Protein AF-A0A228HHS0-F1 (afdb_monomer_lite)

Secondary structure (DSSP, 8-state):
-PPPPP---PPPB-SS-B-TT---HHHHHHHH-EEEEE--EEEEEEEEB-TTSPBPB-SS-TTSBPBPPTT-SSEEEEEEEE--EEEEE-----SSEES-TTS-EE-HHHHHHHHHHHHHHHHHH--

pLDDT: mean 73.02, std 18.64, range [35.5, 94.75]

Radius of gyration: 26.88 Å; chains: 1; bounding box: 33×56×87 Å

Sequence (127 aa):
MAEPLPEAFRPTSGADHALIGVATPYAAIHQCGGTVTHPARSTKVRLRTDAKGSLARQADHKNLAVFARYSHKRVRESWHEVGEYNVKIPARPYLPFSGPPNAPVLQPEAERGIEAIVDKLLRQAFE

Foldseek 3Di:
DDDDDPDDDDFDDDPQDGDPPPPDVVVVCQAAWDKDKDAKDKDKFKFAADPVLHFDADPVGRVDGHGDDPPDDRIDIDIDIDHMDIDTRDHDRSDQWDDDSVDTDGNPVVVVVVVVVVVVVVVVVVD

Structure (mmCIF, N/CA/C/O backbone):
data_AF-A0A228HHS0-F1
#
_entry.id   AF-A0A228HHS0-F1
#
loop_
_atom_site.group_PDB
_atom_site.id
_atom_site.type_symbol
_atom_site.label_atom_id
_atom_site.label_alt_id
_atom_site.label_comp_id
_atom_site.label_asym_id
_atom_site.label_entity_id
_atom_site.label_seq_id
_atom_site.pdbx_PDB_ins_code
_atom_site.Cartn_x
_atom_site.Cartn_y
_atom_site.Cartn_z
_atom_site.occupancy
_atom_site.B_iso_or_equiv
_atom_site.auth_seq_id
_atom_site.auth_comp_id
_atom_site.auth_asym_id
_atom_site.auth_atom_id
_atom_site.pdbx_PDB_model_num
ATOM 1 N N . MET A 1 1 ? -9.538 39.153 -26.275 1.00 35.50 1 MET A N 1
ATOM 2 C CA . MET A 1 1 ? -10.449 38.096 -26.755 1.00 35.50 1 MET A CA 1
ATOM 3 C C . MET A 1 1 ? -9.561 36.942 -27.193 1.00 35.50 1 MET A C 1
ATOM 5 O O . MET A 1 1 ? -8.983 37.033 -28.263 1.00 35.50 1 MET A O 1
ATOM 9 N N . ALA A 1 2 ? -9.303 35.977 -26.307 1.00 38.25 2 ALA A N 1
ATOM 10 C CA . ALA A 1 2 ? -8.465 34.814 -26.607 1.00 38.25 2 ALA A CA 1
ATOM 11 C C . ALA A 1 2 ? -9.373 33.672 -27.082 1.00 38.25 2 ALA A C 1
ATOM 13 O O . ALA A 1 2 ? -10.414 33.443 -26.466 1.00 38.25 2 ALA A O 1
ATOM 14 N N . GLU A 1 3 ? -9.009 33.014 -28.183 1.00 38.03 3 GLU A N 1
ATOM 15 C CA . GLU A 1 3 ? -9.704 31.822 -28.682 1.00 38.03 3 GLU A CA 1
ATOM 16 C C . GLU A 1 3 ? -9.745 30.720 -27.611 1.00 38.03 3 GLU A C 1
ATOM 18 O O . GLU A 1 3 ? -8.755 30.527 -26.895 1.00 38.03 3 GLU A O 1
ATOM 23 N N . PRO A 1 4 ? -10.858 29.976 -27.483 1.00 43.25 4 PRO A N 1
ATOM 24 C CA . PRO A 1 4 ? -10.886 28.808 -26.622 1.00 43.25 4 PRO A CA 1
ATOM 25 C C . PRO A 1 4 ? -10.016 27.707 -27.240 1.00 43.25 4 PRO A C 1
ATOM 27 O O . PRO A 1 4 ? -10.208 27.318 -28.391 1.00 43.25 4 PRO A O 1
ATOM 30 N N . LEU A 1 5 ? -9.053 27.207 -26.462 1.00 45.69 5 LEU A N 1
ATOM 31 C CA . LEU A 1 5 ? -8.273 26.020 -26.811 1.00 45.69 5 LEU A CA 1
ATOM 32 C C . LEU A 1 5 ? -9.223 24.847 -27.127 1.00 45.69 5 LEU A C 1
ATOM 34 O O . LEU A 1 5 ? -10.230 24.694 -26.427 1.00 45.69 5 LEU A O 1
ATOM 38 N N . PRO A 1 6 ? -8.918 24.015 -28.142 1.00 43.88 6 PRO A N 1
ATOM 39 C CA . PRO A 1 6 ? -9.733 22.851 -28.471 1.00 43.88 6 PRO A CA 1
ATOM 40 C C . PRO A 1 6 ? -9.849 21.934 -27.249 1.00 43.88 6 PRO A C 1
ATOM 42 O O . PRO A 1 6 ? -8.869 21.753 -26.524 1.00 43.88 6 PRO A O 1
ATOM 45 N N . GLU A 1 7 ? -11.056 21.400 -27.023 1.00 43.12 7 GLU A N 1
ATOM 46 C CA . GLU A 1 7 ? -11.443 20.534 -25.900 1.00 43.12 7 GLU A CA 1
ATOM 47 C C . GLU A 1 7 ? -10.297 19.577 -25.531 1.00 43.12 7 GLU A C 1
ATOM 49 O O . GLU A 1 7 ? -9.984 18.627 -26.252 1.00 43.12 7 GLU A O 1
ATOM 54 N N . ALA A 1 8 ? -9.610 19.898 -24.434 1.00 39.69 8 ALA A N 1
ATOM 55 C CA . ALA A 1 8 ? -8.369 19.249 -24.059 1.00 39.69 8 ALA A CA 1
ATOM 56 C C . ALA A 1 8 ? -8.591 17.746 -23.860 1.00 39.69 8 ALA A C 1
ATOM 58 O O . ALA A 1 8 ? -9.454 17.326 -23.087 1.00 39.69 8 ALA A O 1
ATOM 59 N N . PHE A 1 9 ? -7.768 16.955 -24.545 1.00 40.69 9 PHE A N 1
ATOM 60 C CA . PHE A 1 9 ? -7.534 1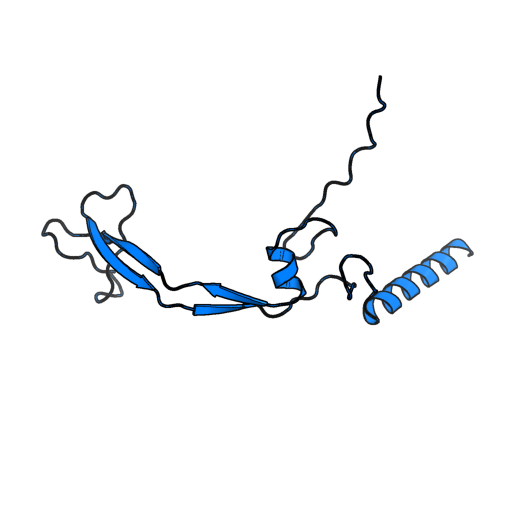5.536 -24.315 1.00 40.69 9 PHE A CA 1
ATOM 61 C C . PHE A 1 9 ? -7.465 15.245 -22.810 1.00 40.69 9 PHE A C 1
ATOM 63 O O . PHE A 1 9 ? -6.470 15.535 -22.142 1.00 40.69 9 PHE A O 1
ATOM 70 N N . ARG A 1 10 ? -8.568 14.741 -22.250 1.00 41.53 10 ARG A N 1
ATOM 71 C CA . ARG A 1 10 ? -8.652 14.426 -20.825 1.00 41.53 10 ARG A CA 1
ATOM 72 C C . ARG A 1 10 ? -7.846 13.154 -20.594 1.00 41.53 10 ARG A C 1
ATOM 74 O O . ARG A 1 10 ? -8.188 12.131 -21.185 1.00 41.53 10 ARG A O 1
ATOM 81 N N . PRO A 1 11 ? -6.803 13.175 -19.755 1.00 43.03 11 PRO A N 1
ATOM 82 C CA . PRO A 1 11 ? -6.079 11.958 -19.457 1.00 43.03 11 PRO A CA 1
ATOM 83 C C . PRO A 1 11 ? -7.006 10.968 -18.739 1.00 43.03 11 PRO A C 1
ATOM 85 O O . PRO A 1 11 ? -7.511 11.253 -17.653 1.00 43.03 11 PRO A O 1
ATOM 88 N N . THR A 1 12 ? -7.245 9.812 -19.354 1.00 43.69 12 THR A N 1
ATOM 89 C CA . THR A 1 12 ? -8.043 8.718 -18.792 1.00 43.69 12 THR A CA 1
ATOM 90 C C . THR A 1 12 ? -7.127 7.622 -18.254 1.00 43.69 12 THR A C 1
ATOM 92 O O . THR A 1 12 ? -6.135 7.258 -18.883 1.00 43.69 12 THR A O 1
ATOM 95 N N . SER A 1 13 ? -7.448 7.064 -17.094 1.00 48.88 13 SER A N 1
ATOM 96 C CA . SER A 1 13 ? -6.794 5.857 -16.587 1.00 48.88 13 SER A CA 1
ATOM 97 C C . SER A 1 13 ? -7.835 4.863 -16.084 1.00 48.88 13 SER A C 1
ATOM 99 O O . SER A 1 13 ? -8.877 5.247 -15.549 1.00 48.88 13 SER A O 1
ATOM 101 N N . GLY A 1 14 ? -7.552 3.580 -16.287 1.00 48.03 14 GLY A N 1
ATOM 102 C CA . GLY A 1 14 ? -8.349 2.445 -15.840 1.00 48.03 14 GLY A CA 1
ATOM 103 C C . GLY A 1 14 ? -7.498 1.431 -15.080 1.00 48.03 14 GLY A C 1
ATOM 104 O O . GLY A 1 14 ? -6.329 1.672 -14.782 1.00 48.03 14 GLY A O 1
ATOM 105 N N . ALA A 1 15 ? -8.088 0.281 -14.750 1.00 46.34 15 ALA A N 1
ATOM 106 C CA . ALA A 1 15 ? -7.396 -0.780 -14.010 1.00 46.34 15 ALA A CA 1
ATOM 107 C C . ALA A 1 15 ? -6.237 -1.421 -14.802 1.00 46.34 15 ALA A C 1
ATOM 109 O O . ALA A 1 15 ? -5.344 -2.024 -14.210 1.00 46.34 15 ALA A O 1
ATOM 110 N N . ASP A 1 16 ? -6.260 -1.287 -16.125 1.00 40.19 16 ASP A N 1
ATOM 111 C CA . ASP A 1 16 ? -5.386 -1.951 -17.091 1.00 40.19 16 ASP A CA 1
ATOM 112 C C . ASP A 1 16 ? -4.719 -0.988 -18.089 1.00 40.19 16 ASP A C 1
ATOM 114 O O . ASP A 1 16 ? -3.919 -1.420 -18.916 1.00 40.19 16 ASP A O 1
ATOM 118 N N . HIS A 1 17 ? -5.004 0.315 -18.010 1.00 44.00 17 HIS A N 1
ATOM 119 C CA . HIS A 1 17 ? -4.421 1.320 -18.895 1.00 44.00 17 HIS A CA 1
ATOM 120 C C . HIS A 1 17 ? -4.186 2.647 -18.170 1.00 44.00 17 HIS A C 1
ATOM 122 O O . HIS A 1 17 ? -4.958 3.059 -17.306 1.00 44.00 17 HIS A O 1
ATOM 128 N N . ALA A 1 18 ? -3.136 3.363 -18.559 1.00 46.34 18 ALA A N 1
ATOM 129 C CA . ALA A 1 18 ? -2.901 4.732 -18.128 1.00 46.34 18 ALA A CA 1
ATOM 130 C C . ALA A 1 18 ? -2.389 5.547 -19.310 1.00 46.34 18 ALA A C 1
ATOM 132 O O . ALA A 1 18 ? -1.515 5.109 -20.059 1.00 46.34 18 ALA A O 1
ATOM 133 N N . LEU A 1 19 ? -2.959 6.733 -19.473 1.00 45.50 19 LEU A N 1
ATOM 134 C CA . LEU A 1 19 ? -2.622 7.628 -20.559 1.00 45.50 19 LEU A CA 1
ATOM 135 C C . LEU A 1 19 ? -1.311 8.376 -20.244 1.00 45.50 19 LEU A C 1
ATOM 137 O O . LEU A 1 19 ? -1.097 8.854 -19.124 1.00 45.50 19 LEU A O 1
ATOM 141 N N . ILE A 1 20 ? -0.407 8.429 -21.228 1.00 43.91 20 ILE A N 1
ATOM 142 C CA . ILE A 1 20 ? 0.955 8.967 -21.092 1.00 43.91 20 ILE A CA 1
ATOM 143 C C . ILE A 1 20 ? 0.882 10.447 -20.682 1.00 43.91 20 ILE A C 1
ATOM 145 O O . ILE A 1 20 ? 0.308 11.262 -21.398 1.00 43.91 20 ILE A O 1
ATOM 149 N N . GLY A 1 21 ? 1.457 10.785 -19.523 1.00 42.53 21 GLY A N 1
ATOM 150 C CA . GLY A 1 21 ? 1.493 12.154 -18.986 1.00 42.53 21 GLY A CA 1
ATOM 151 C C . GLY A 1 21 ? 0.826 12.343 -17.619 1.00 42.53 21 GLY A C 1
ATOM 152 O O . GLY A 1 21 ? 1.035 13.375 -16.985 1.00 42.53 21 GLY A O 1
ATOM 153 N N . VAL A 1 22 ? 0.090 11.352 -17.098 1.00 45.66 22 VAL A N 1
ATOM 154 C CA . VAL A 1 22 ? -0.409 11.396 -15.710 1.00 45.66 22 VAL A CA 1
ATOM 155 C C . VAL A 1 22 ? 0.691 10.927 -14.766 1.00 45.66 22 VAL A C 1
ATOM 157 O O . VAL A 1 22 ? 0.798 9.747 -14.435 1.00 45.66 22 VAL A O 1
ATOM 160 N N . ALA A 1 23 ? 1.544 11.856 -14.342 1.00 45.91 23 ALA A N 1
ATOM 161 C CA . ALA A 1 23 ? 2.597 11.616 -13.363 1.00 45.91 23 ALA A CA 1
ATOM 162 C C . ALA A 1 23 ? 2.001 11.300 -11.980 1.00 45.91 23 ALA A C 1
ATOM 164 O O . ALA A 1 23 ? 1.983 12.135 -11.082 1.00 45.91 23 ALA A O 1
ATOM 165 N N . THR A 1 24 ? 1.509 10.079 -11.787 1.00 56.53 24 THR A N 1
ATOM 166 C CA . THR A 1 24 ? 1.280 9.559 -10.439 1.00 56.53 24 THR A CA 1
ATOM 167 C C . THR A 1 24 ? 2.470 8.662 -10.105 1.00 56.53 24 THR A C 1
ATOM 169 O O . THR A 1 24 ? 2.705 7.707 -10.847 1.00 56.53 24 THR A O 1
ATOM 172 N N . PRO A 1 25 ? 3.221 8.900 -9.012 1.00 58.47 25 PRO A N 1
ATOM 173 C CA . PRO A 1 25 ? 4.305 8.016 -8.554 1.00 58.47 25 PRO A CA 1
ATOM 174 C C . PRO A 1 25 ? 3.920 6.525 -8.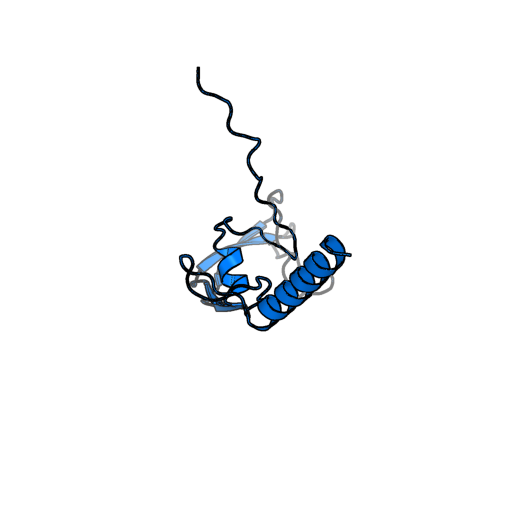517 1.00 58.47 25 PRO A C 1
ATOM 176 O O . PRO A 1 25 ? 4.751 5.645 -8.727 1.00 58.47 25 PRO A O 1
ATOM 179 N N . TYR A 1 26 ? 2.627 6.254 -8.329 1.00 60.28 26 TYR A N 1
ATOM 180 C CA . TYR A 1 26 ? 2.009 4.936 -8.418 1.00 60.28 26 TYR A CA 1
ATOM 181 C C . TYR A 1 26 ? 2.206 4.249 -9.785 1.00 60.28 26 TYR A C 1
ATOM 183 O O . TYR A 1 26 ? 2.610 3.090 -9.835 1.00 60.28 26 TYR A O 1
ATOM 191 N N . ALA A 1 27 ? 1.994 4.959 -10.898 1.00 59.00 27 ALA A N 1
ATOM 192 C CA . ALA A 1 27 ? 2.112 4.394 -12.243 1.00 59.00 27 ALA A CA 1
ATOM 193 C C . ALA A 1 27 ? 3.559 3.990 -12.574 1.00 59.00 27 ALA A C 1
ATOM 195 O O . ALA A 1 27 ? 3.783 2.938 -13.171 1.00 59.00 27 ALA A O 1
ATOM 196 N N . ALA A 1 28 ? 4.540 4.778 -12.120 1.00 63.16 28 ALA A N 1
ATOM 197 C CA . ALA A 1 28 ? 5.960 4.503 -12.338 1.00 63.16 28 ALA A CA 1
ATOM 198 C C . ALA A 1 28 ? 6.448 3.271 -11.559 1.00 63.16 28 ALA A C 1
ATOM 200 O O . ALA A 1 28 ? 7.119 2.414 -12.132 1.00 63.16 28 ALA A O 1
ATOM 201 N N . ILE A 1 29 ? 6.073 3.140 -10.279 1.00 63.41 29 ILE A N 1
ATOM 202 C CA . ILE A 1 29 ? 6.441 1.971 -9.460 1.00 63.41 29 ILE A CA 1
ATOM 203 C C . ILE A 1 29 ? 5.800 0.692 -10.015 1.00 63.41 29 ILE A C 1
ATOM 205 O O . ILE A 1 29 ? 6.418 -0.370 -9.984 1.00 63.41 29 ILE A O 1
ATOM 209 N N . HIS A 1 30 ? 4.586 0.778 -10.566 1.00 65.25 30 HIS A N 1
ATOM 210 C CA . HIS A 1 30 ? 3.959 -0.365 -11.224 1.00 65.25 30 HIS A CA 1
ATOM 211 C C . HIS A 1 30 ? 4.601 -0.712 -12.575 1.00 65.25 30 HIS A C 1
ATOM 213 O O . HIS A 1 30 ? 4.759 -1.896 -12.855 1.00 65.25 30 HIS A O 1
ATOM 219 N N . GLN A 1 31 ? 5.027 0.270 -13.375 1.00 65.75 31 GLN A N 1
ATOM 220 C CA . GLN A 1 31 ? 5.682 0.037 -14.670 1.00 65.75 31 GLN A CA 1
ATOM 221 C C . GLN A 1 31 ? 7.099 -0.536 -14.511 1.00 65.75 31 GLN A C 1
ATOM 223 O O . GLN A 1 31 ? 7.429 -1.554 -15.114 1.00 65.75 31 GLN A O 1
ATOM 228 N N . CYS A 1 32 ? 7.937 0.102 -13.693 1.00 64.75 32 CYS A N 1
ATOM 229 C CA . CYS A 1 32 ? 9.355 -0.247 -13.555 1.00 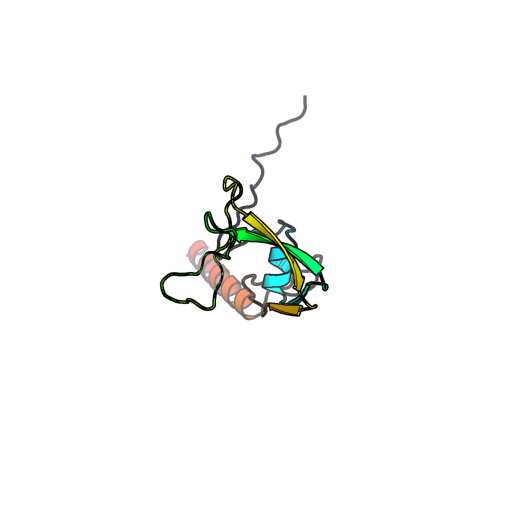64.75 32 CYS A CA 1
ATOM 230 C C . CYS A 1 32 ? 9.612 -1.302 -12.471 1.00 64.75 32 CYS A C 1
ATOM 232 O O . CYS A 1 32 ? 10.710 -1.851 -12.378 1.00 64.75 32 CYS A O 1
ATOM 234 N N . GLY A 1 33 ? 8.609 -1.584 -11.638 1.00 65.25 33 GLY A N 1
ATOM 235 C CA . GLY A 1 33 ? 8.816 -2.271 -10.374 1.00 65.25 33 GLY A CA 1
ATOM 236 C C . GLY A 1 33 ? 9.515 -1.362 -9.362 1.00 65.25 33 GLY A C 1
ATOM 237 O O . GLY A 1 33 ? 10.029 -0.287 -9.676 1.00 65.25 33 GLY A O 1
ATOM 238 N N . GLY A 1 34 ? 9.527 -1.788 -8.108 1.00 75.69 34 GLY A N 1
ATOM 239 C CA . GLY A 1 34 ? 10.197 -1.036 -7.061 1.00 75.69 34 GLY A CA 1
ATOM 240 C C . GLY A 1 34 ? 10.009 -1.649 -5.688 1.00 75.69 34 GLY A C 1
ATOM 241 O O . GLY A 1 34 ? 9.158 -2.515 -5.472 1.00 75.69 34 GLY A O 1
ATOM 242 N N . THR A 1 35 ? 10.814 -1.171 -4.750 1.00 83.12 35 THR A N 1
ATOM 243 C CA . THR A 1 35 ? 10.662 -1.489 -3.333 1.00 83.12 35 THR A CA 1
ATOM 244 C C . THR A 1 35 ? 10.168 -0.242 -2.625 1.00 83.12 35 THR A C 1
ATOM 246 O O . THR A 1 35 ? 10.810 0.803 -2.691 1.00 83.12 35 THR A O 1
ATOM 249 N N . VAL A 1 36 ? 9.026 -0.352 -1.953 1.00 81.00 36 VAL A N 1
ATOM 250 C CA . VAL A 1 36 ? 8.520 0.700 -1.071 1.00 81.00 36 VAL A CA 1
ATOM 251 C C . VAL A 1 36 ? 8.907 0.338 0.355 1.00 81.00 36 VAL A C 1
ATOM 253 O O . VAL A 1 36 ? 8.481 -0.696 0.874 1.00 81.00 36 VAL A O 1
ATOM 256 N N . THR A 1 37 ? 9.720 1.186 0.977 1.00 86.44 37 THR A N 1
ATOM 257 C CA . THR A 1 37 ? 10.129 1.035 2.375 1.00 86.44 37 THR A CA 1
ATOM 258 C C . THR A 1 37 ? 9.152 1.770 3.280 1.00 86.44 37 THR A C 1
ATOM 260 O O . THR A 1 37 ? 8.940 2.976 3.142 1.00 86.44 37 THR A O 1
ATOM 263 N N . HIS A 1 38 ? 8.553 1.042 4.218 1.00 85.81 38 HIS A N 1
ATOM 264 C CA . HIS A 1 38 ? 7.760 1.619 5.293 1.00 85.81 38 HIS A CA 1
ATOM 265 C C . HIS A 1 38 ? 8.624 1.713 6.553 1.00 85.81 38 HIS A C 1
ATOM 267 O O . HIS A 1 38 ? 8.964 0.663 7.103 1.00 85.81 38 HIS A O 1
ATOM 273 N N . PRO A 1 39 ? 8.952 2.927 7.037 1.00 89.19 39 PRO A N 1
ATOM 274 C CA . PRO A 1 39 ? 9.749 3.081 8.246 1.00 89.19 39 PRO A CA 1
ATOM 275 C C . PRO A 1 39 ? 8.994 2.552 9.468 1.00 89.19 39 PRO A C 1
ATOM 277 O O . PRO A 1 39 ? 7.755 2.527 9.493 1.00 89.19 39 PRO A O 1
ATOM 280 N N . ALA A 1 40 ? 9.754 2.165 10.494 1.00 91.75 40 ALA A N 1
ATOM 281 C CA . ALA A 1 40 ? 9.191 1.760 11.773 1.00 91.75 40 ALA A CA 1
ATOM 282 C C . ALA A 1 40 ? 8.312 2.878 12.352 1.00 91.75 40 ALA A C 1
ATOM 284 O O . ALA A 1 40 ? 8.670 4.058 12.320 1.00 91.75 40 ALA A O 1
ATOM 285 N N . ARG A 1 41 ? 7.139 2.511 12.871 1.00 89.38 41 ARG A N 1
ATOM 286 C CA . ARG A 1 41 ? 6.187 3.472 13.436 1.00 89.38 41 ARG A CA 1
ATOM 287 C C . ARG A 1 41 ? 5.453 2.908 14.636 1.00 89.38 41 ARG A C 1
ATOM 289 O O . ARG A 1 41 ? 5.046 1.747 14.646 1.00 89.38 41 ARG A O 1
ATOM 296 N N . SER A 1 42 ? 5.181 3.772 15.603 1.00 91.19 42 SER A N 1
ATOM 297 C CA . SER A 1 42 ? 4.285 3.464 16.713 1.00 91.19 42 SER A CA 1
ATOM 298 C C . SER A 1 42 ? 2.858 3.848 16.329 1.00 91.19 42 SER A C 1
ATOM 300 O O . SER A 1 42 ? 2.589 4.948 15.849 1.00 91.19 42 SER A O 1
ATOM 302 N N . THR A 1 43 ? 1.921 2.927 16.517 1.00 90.12 43 THR A N 1
ATOM 303 C CA . THR A 1 43 ? 0.500 3.130 16.249 1.00 90.12 43 THR A CA 1
ATOM 304 C C . THR A 1 43 ? -0.302 2.920 17.520 1.00 90.12 43 THR A C 1
ATOM 306 O O . THR A 1 43 ? -0.095 1.972 18.278 1.00 90.12 43 THR A O 1
ATOM 309 N N . LYS A 1 44 ? -1.247 3.828 17.748 1.00 92.44 44 LYS A N 1
ATOM 310 C CA . LYS A 1 44 ? -2.186 3.736 18.856 1.00 92.44 44 LYS A CA 1
ATOM 311 C C . LYS A 1 44 ? -3.410 2.955 18.405 1.00 92.44 44 LYS A C 1
ATOM 313 O O . LYS A 1 44 ? -4.095 3.346 17.462 1.00 92.44 44 LYS A O 1
ATOM 318 N N . VAL A 1 45 ? -3.696 1.859 19.091 1.00 92.81 45 VAL A N 1
ATOM 319 C CA . VAL A 1 45 ? -4.800 0.962 18.764 1.00 92.81 45 VAL A CA 1
ATOM 320 C C . VAL A 1 45 ? -5.890 1.064 19.818 1.00 92.81 45 VAL A C 1
ATOM 322 O O . VAL A 1 45 ? -5.624 1.147 21.017 1.00 92.81 45 VAL A O 1
ATOM 325 N N . ARG A 1 46 ? -7.140 1.051 19.355 1.00 94.25 46 ARG A N 1
ATOM 326 C CA . ARG A 1 46 ? -8.342 1.105 20.188 1.00 94.25 46 ARG A CA 1
ATOM 327 C C . ARG A 1 46 ? -8.967 -0.284 20.265 1.00 94.25 46 ARG A C 1
ATOM 329 O O . ARG A 1 46 ? -9.461 -0.798 19.263 1.00 94.25 46 ARG A O 1
ATOM 336 N N . LEU A 1 47 ? -8.970 -0.886 21.450 1.00 94.75 47 LEU A N 1
ATOM 337 C CA . LEU A 1 47 ? -9.521 -2.218 21.706 1.00 94.75 47 LEU A CA 1
ATOM 338 C C . LEU A 1 47 ? -10.827 -2.116 22.490 1.00 94.75 47 LEU A C 1
ATOM 340 O O . LEU A 1 47 ? -10.934 -1.343 23.439 1.00 94.75 47 LEU A O 1
ATOM 344 N N . ARG A 1 48 ? -11.834 -2.895 22.102 1.00 94.00 48 ARG A N 1
ATOM 345 C CA . ARG A 1 48 ? -13.146 -2.896 22.748 1.00 94.00 48 ARG A CA 1
ATOM 346 C C . ARG A 1 48 ? -13.072 -3.599 24.101 1.00 94.00 48 ARG A C 1
ATOM 348 O O . ARG A 1 48 ? -12.472 -4.666 24.216 1.00 94.00 48 ARG A O 1
ATOM 355 N N . THR A 1 49 ? -13.737 -3.028 25.097 1.00 94.31 49 THR A N 1
ATOM 356 C CA . THR A 1 49 ? -13.889 -3.634 26.423 1.00 94.31 49 THR A CA 1
ATOM 357 C C . THR A 1 49 ? -15.342 -4.000 26.712 1.00 94.31 49 THR A C 1
ATOM 359 O O . THR A 1 49 ? -16.280 -3.454 26.118 1.00 94.31 49 THR A O 1
ATOM 362 N N . ASP A 1 50 ? -15.530 -4.970 27.601 1.00 90.69 50 ASP A N 1
ATOM 363 C CA . ASP A 1 50 ? -16.824 -5.301 28.182 1.00 90.69 50 ASP A CA 1
ATOM 364 C C . ASP A 1 50 ? -17.203 -4.311 29.302 1.00 90.69 50 ASP A C 1
ATOM 366 O O . ASP A 1 50 ? -16.475 -3.365 29.613 1.00 90.69 50 ASP A O 1
ATOM 370 N N . ALA A 1 51 ? -18.379 -4.498 29.906 1.00 88.62 51 ALA A N 1
ATOM 371 C CA . ALA A 1 51 ? -18.831 -3.650 31.010 1.00 88.62 51 ALA A CA 1
ATOM 372 C C . ALA A 1 51 ? -17.971 -3.792 32.281 1.00 88.62 51 ALA A C 1
ATOM 374 O O . ALA A 1 51 ? -17.995 -2.900 33.122 1.00 88.62 51 ALA A O 1
ATOM 375 N N . LYS A 1 52 ? -17.212 -4.886 32.409 1.00 87.12 52 LYS A N 1
ATOM 376 C CA . LYS A 1 52 ? -16.312 -5.169 33.533 1.00 87.12 52 LYS A CA 1
ATOM 377 C C . LYS A 1 52 ? -14.890 -4.641 33.288 1.00 87.12 52 LYS A C 1
ATOM 379 O O . LYS A 1 52 ? -14.035 -4.786 34.152 1.00 87.12 52 LYS A O 1
ATOM 384 N N . GLY A 1 53 ? -14.623 -4.044 32.122 1.00 84.25 53 GLY A N 1
ATOM 385 C CA . GLY A 1 53 ? -13.309 -3.529 31.730 1.00 84.25 53 GLY A CA 1
ATOM 386 C C . GLY A 1 53 ? 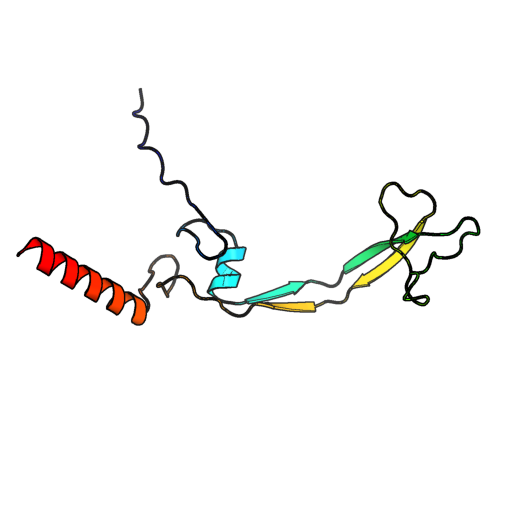-12.366 -4.565 31.105 1.00 84.25 53 GLY A C 1
ATOM 387 O O . GLY A 1 53 ? -11.249 -4.215 30.728 1.00 84.25 53 GLY A O 1
ATOM 388 N N . SER A 1 54 ? -12.799 -5.816 30.937 1.00 90.31 54 SER A N 1
ATOM 389 C CA . SER A 1 54 ? -12.021 -6.854 30.254 1.00 90.31 54 SER A CA 1
ATOM 390 C C . SER A 1 54 ? -12.077 -6.682 28.736 1.00 90.31 54 SER A C 1
ATOM 392 O O . SER A 1 54 ? -13.051 -6.169 28.186 1.00 90.31 54 SER A O 1
ATOM 394 N N . LEU A 1 55 ? -11.023 -7.105 28.031 1.00 91.88 55 LEU A N 1
ATOM 395 C CA . LEU A 1 55 ? -10.976 -7.022 26.569 1.00 91.88 55 LEU A CA 1
ATOM 396 C C . LEU A 1 55 ? -12.020 -7.948 25.940 1.00 91.88 55 LEU A C 1
ATOM 398 O O . LEU A 1 55 ? -12.020 -9.154 26.189 1.00 91.88 55 LEU A O 1
ATOM 402 N N . ALA A 1 56 ? -12.860 -7.385 25.074 1.00 92.31 56 ALA A N 1
ATOM 403 C CA . ALA A 1 56 ? -13.787 -8.164 24.271 1.00 92.31 56 ALA A CA 1
ATOM 404 C C . ALA A 1 56 ? -12.999 -9.041 23.288 1.00 92.31 56 ALA A C 1
ATOM 406 O O . ALA A 1 56 ? -12.094 -8.556 22.599 1.00 92.31 56 ALA A O 1
ATOM 407 N N . ARG A 1 57 ? -13.351 -10.326 23.227 1.00 93.00 57 ARG A N 1
ATOM 408 C CA . ARG A 1 57 ? -12.701 -11.321 22.367 1.00 93.00 57 ARG A CA 1
ATOM 409 C C . ARG A 1 57 ? -13.566 -11.660 21.162 1.00 93.00 57 ARG A C 1
ATOM 411 O O . ARG A 1 57 ? -14.786 -11.519 21.220 1.00 93.00 57 ARG A O 1
ATOM 418 N N . GLN A 1 58 ? -12.929 -12.062 20.068 1.00 92.56 58 GLN A N 1
ATOM 419 C CA . GLN A 1 58 ? -13.653 -12.539 18.891 1.00 92.56 58 GLN A CA 1
ATOM 420 C C . GLN A 1 58 ? -14.344 -13.872 19.213 1.00 92.56 58 GLN A C 1
ATOM 422 O O . GLN A 1 58 ? -13.809 -14.669 19.985 1.00 92.56 58 GLN A O 1
ATOM 427 N N . ALA A 1 59 ? -15.529 -14.102 18.639 1.00 89.06 59 ALA A N 1
ATOM 428 C CA . ALA A 1 59 ? -16.334 -15.292 18.925 1.00 89.06 59 ALA A CA 1
ATOM 429 C C . ALA A 1 59 ? -15.592 -16.586 18.550 1.00 89.06 59 ALA A C 1
ATOM 431 O O . ALA A 1 59 ? -15.477 -17.487 19.380 1.00 89.06 59 ALA A O 1
ATOM 432 N N . ASP A 1 60 ? -15.000 -16.609 17.353 1.00 92.88 60 ASP A N 1
ATOM 433 C CA . ASP A 1 60 ? -14.303 -17.782 16.809 1.00 92.88 60 ASP A CA 1
ATOM 434 C C . ASP A 1 60 ? -12.823 -17.854 17.226 1.00 92.88 60 ASP A C 1
ATOM 436 O O . ASP A 1 60 ? -12.191 -18.900 17.132 1.00 92.88 60 ASP A O 1
ATOM 440 N N . HIS A 1 61 ? -12.264 -16.750 17.736 1.00 90.88 61 HIS A N 1
ATOM 441 C CA . HIS A 1 61 ? -10.848 -16.631 18.094 1.00 90.88 61 HIS A CA 1
ATOM 442 C C . HIS A 1 61 ? -10.695 -15.939 19.452 1.00 90.88 61 HIS A C 1
ATOM 444 O O . HIS A 1 61 ? -10.405 -14.744 19.549 1.00 90.88 61 HIS A O 1
ATOM 450 N N . LYS A 1 62 ? -10.890 -16.700 20.537 1.00 88.44 62 LYS A N 1
ATOM 451 C CA . LYS A 1 62 ? -10.910 -16.169 21.916 1.00 88.44 62 LYS A CA 1
ATOM 452 C C . LYS A 1 62 ? -9.591 -15.524 22.362 1.00 88.44 62 LYS A C 1
ATOM 454 O O . LYS A 1 62 ? -9.583 -14.723 23.294 1.00 88.44 62 LYS A O 1
ATOM 459 N N . ASN A 1 63 ? -8.479 -15.845 21.708 1.00 90.56 63 ASN A N 1
ATOM 460 C CA . ASN A 1 63 ? -7.175 -15.221 21.931 1.00 90.56 63 ASN A CA 1
ATOM 461 C C . ASN A 1 63 ? -7.081 -13.802 21.336 1.00 90.56 63 ASN A C 1
ATOM 463 O O . ASN A 1 63 ? -6.290 -12.988 21.815 1.00 90.56 63 ASN A O 1
ATOM 467 N N . LEU A 1 64 ? -7.907 -13.464 20.343 1.00 90.81 64 LEU A N 1
ATOM 468 C CA . LEU A 1 64 ? -7.856 -12.185 19.638 1.00 90.81 64 LEU A CA 1
ATOM 469 C C . LEU A 1 64 ? -8.817 -11.165 20.252 1.00 90.81 64 LEU A C 1
ATOM 471 O O . LEU A 1 64 ? -9.964 -11.473 20.577 1.00 90.81 64 LEU A O 1
ATOM 475 N N . ALA A 1 65 ? -8.342 -9.931 20.424 1.00 91.44 65 ALA A N 1
ATOM 476 C CA . ALA A 1 65 ? -9.171 -8.817 20.872 1.00 91.44 65 ALA A CA 1
ATOM 477 C C . ALA A 1 65 ? -9.973 -8.213 19.706 1.00 91.44 65 ALA A C 1
ATOM 479 O O . ALA A 1 65 ? -9.571 -8.279 18.543 1.00 91.44 65 ALA A O 1
ATOM 480 N N . VAL A 1 66 ? -11.109 -7.595 20.021 1.00 92.75 66 VAL A N 1
ATOM 481 C CA . VAL A 1 66 ? -11.944 -6.885 19.043 1.00 92.75 66 VAL A CA 1
ATOM 482 C C . VAL A 1 66 ? -11.535 -5.415 18.983 1.00 92.75 66 VAL A C 1
ATOM 484 O O . VAL A 1 66 ? -11.507 -4.736 20.010 1.00 92.75 66 VAL A O 1
ATOM 487 N N . PHE A 1 67 ? -11.275 -4.887 17.785 1.00 93.81 67 PHE A N 1
ATOM 488 C CA . PHE A 1 67 ? -11.016 -3.457 17.603 1.00 93.81 67 PHE A CA 1
ATOM 489 C C . PHE A 1 67 ? -12.282 -2.626 17.829 1.00 93.81 67 PHE A C 1
ATOM 491 O O . PHE A 1 67 ? -13.389 -2.984 17.416 1.00 93.81 67 PHE A O 1
ATOM 498 N N . ALA A 1 68 ? -12.129 -1.491 18.504 1.00 93.44 68 ALA A N 1
ATOM 499 C CA . ALA A 1 68 ? -13.223 -0.569 18.741 1.00 93.44 68 ALA A CA 1
ATOM 500 C C . ALA A 1 68 ? -13.396 0.395 17.561 1.00 93.44 68 ALA A C 1
ATOM 502 O O . ALA A 1 68 ? -12.439 1.010 17.096 1.00 93.44 68 ALA A O 1
ATOM 503 N N . ARG A 1 69 ? -14.647 0.582 17.122 1.00 92.19 69 ARG A N 1
ATOM 504 C CA . ARG A 1 69 ? -15.020 1.670 16.210 1.00 92.19 69 ARG A CA 1
ATOM 505 C C . ARG A 1 69 ? -14.915 3.016 16.919 1.00 92.19 69 ARG A C 1
ATOM 507 O O . ARG A 1 69 ? -14.985 3.086 18.146 1.00 92.19 69 ARG A O 1
ATOM 514 N N . TYR A 1 70 ? -14.848 4.089 16.133 1.00 90.31 70 TYR A N 1
ATOM 515 C CA . TYR A 1 70 ? -14.727 5.444 16.666 1.00 90.31 70 TYR A CA 1
ATOM 516 C C . TYR A 1 70 ? -15.839 5.809 17.666 1.00 90.31 70 TYR A C 1
ATOM 518 O O . TYR A 1 70 ? -15.549 6.363 18.727 1.00 90.31 70 TYR A O 1
ATOM 526 N N . SER A 1 71 ? -17.084 5.421 17.363 1.00 92.12 71 SER A N 1
ATOM 527 C CA . SER A 1 71 ? -18.283 5.703 18.165 1.00 92.12 71 SER A CA 1
ATOM 528 C C . SER A 1 71 ? -18.359 4.946 19.496 1.00 92.12 71 SER A C 1
ATOM 530 O O . SER A 1 71 ? -19.131 5.329 20.377 1.00 92.12 71 SER A O 1
ATOM 532 N N . HIS A 1 72 ? -17.576 3.881 19.684 1.00 90.19 72 HIS A N 1
ATOM 533 C CA . HIS A 1 72 ? -17.618 3.096 20.913 1.00 90.19 72 HIS A CA 1
ATOM 534 C C . HIS A 1 72 ? -16.958 3.842 22.079 1.00 90.19 72 HIS A C 1
ATOM 536 O O . HIS A 1 72 ? -15.884 4.428 21.940 1.00 90.19 72 HIS A O 1
ATOM 542 N N . LYS A 1 73 ? -17.595 3.774 23.254 1.00 88.25 73 LYS A N 1
ATOM 543 C CA . LYS A 1 73 ? -17.127 4.426 24.490 1.00 88.25 73 LYS A CA 1
ATOM 544 C C . LYS A 1 73 ? -16.364 3.485 25.426 1.00 88.25 73 LYS A C 1
ATOM 546 O O . LYS A 1 73 ? -15.470 3.925 26.134 1.00 88.25 73 LYS A O 1
ATOM 551 N N . ARG A 1 74 ? -16.676 2.184 25.397 1.00 91.25 74 ARG A N 1
ATOM 552 C CA . ARG A 1 74 ? -15.982 1.145 26.181 1.00 91.25 74 ARG A CA 1
ATOM 553 C C . ARG A 1 74 ? -14.756 0.655 25.421 1.00 91.25 74 ARG A C 1
ATOM 555 O O . ARG A 1 74 ? -14.841 -0.275 24.614 1.00 91.25 74 ARG A O 1
ATOM 562 N N . VAL A 1 75 ? -13.657 1.379 25.600 1.00 93.31 75 VAL A N 1
ATOM 563 C CA . VAL A 1 75 ? -12.430 1.195 24.828 1.00 93.31 75 VAL A CA 1
ATOM 564 C C . VAL A 1 75 ? -11.216 1.319 25.736 1.00 93.31 75 VAL A C 1
ATOM 566 O O . VAL A 1 75 ? -11.160 2.205 26.581 1.00 93.31 75 VAL A O 1
ATOM 569 N N . ARG A 1 76 ? -10.227 0.458 25.508 1.00 91.62 76 ARG A N 1
ATOM 570 C CA . ARG A 1 76 ? -8.868 0.601 26.019 1.00 91.62 76 ARG A CA 1
ATOM 571 C C . ARG A 1 76 ? -7.942 0.969 24.870 1.00 91.62 76 ARG A C 1
ATOM 573 O O . ARG A 1 76 ? -7.993 0.354 23.806 1.00 91.62 76 ARG A O 1
ATOM 580 N N . GLU A 1 77 ? -7.085 1.950 25.098 1.00 92.50 77 GLU A N 1
ATOM 581 C CA . GLU A 1 77 ? -6.054 2.341 24.144 1.00 92.50 77 GLU A CA 1
ATOM 582 C C . GLU A 1 77 ? -4.732 1.650 24.493 1.00 92.50 77 GLU A C 1
ATOM 584 O O . GLU A 1 77 ? -4.371 1.554 25.666 1.00 92.50 77 GLU A O 1
ATOM 589 N N . SER A 1 78 ? -4.029 1.142 23.483 1.00 89.94 78 SER A N 1
ATOM 590 C CA . SER A 1 78 ? -2.704 0.540 23.637 1.00 89.94 78 SER A CA 1
ATOM 591 C C . SER A 1 78 ? -1.789 1.008 22.520 1.00 89.94 78 SER A C 1
ATOM 593 O O . SER A 1 78 ? -2.212 1.125 21.368 1.00 89.94 78 SER A O 1
ATOM 595 N N . TRP A 1 79 ? -0.536 1.266 22.862 1.00 91.19 79 TRP A N 1
ATOM 596 C CA . TRP A 1 79 ? 0.516 1.489 21.885 1.00 91.19 79 TRP A CA 1
ATOM 597 C C . TRP A 1 79 ? 1.007 0.149 21.349 1.00 91.19 79 TRP A C 1
ATOM 599 O O . TRP A 1 79 ? 1.174 -0.808 22.103 1.00 91.19 79 TRP A O 1
ATOM 609 N N . HIS A 1 80 ? 1.203 0.092 20.038 1.00 88.81 80 HIS A N 1
ATOM 610 C CA . HIS A 1 80 ? 1.828 -1.023 19.349 1.00 88.81 80 HIS A CA 1
ATOM 611 C C . HIS A 1 80 ? 2.876 -0.483 18.390 1.00 88.81 80 HIS A C 1
ATOM 613 O O . HIS A 1 80 ? 2.653 0.520 17.711 1.00 88.81 80 HIS A O 1
ATOM 619 N N . GLU A 1 81 ? 4.009 -1.161 18.328 1.00 91.12 81 GLU A N 1
ATOM 620 C CA . GLU A 1 81 ? 5.097 -0.818 17.426 1.00 91.12 81 GLU A CA 1
ATOM 621 C C . GLU A 1 81 ? 5.026 -1.707 16.191 1.00 91.12 81 GLU A C 1
ATOM 623 O O . GLU A 1 81 ? 4.802 -2.915 16.280 1.00 91.12 81 GLU A O 1
ATOM 628 N N . VAL A 1 82 ? 5.176 -1.087 15.027 1.00 87.50 82 VAL A N 1
ATOM 629 C CA . VAL A 1 82 ? 5.302 -1.768 13.744 1.00 87.50 82 VAL A CA 1
ATOM 630 C C . VAL A 1 82 ? 6.732 -1.547 13.282 1.00 87.50 82 VAL A C 1
ATOM 632 O O . VAL A 1 82 ? 7.141 -0.400 13.095 1.00 87.50 82 VAL A O 1
ATOM 635 N N . GLY A 1 83 ? 7.486 -2.637 13.135 1.00 89.38 83 GLY A N 1
ATOM 636 C CA . GLY A 1 83 ? 8.852 -2.592 12.620 1.00 89.38 83 GLY A CA 1
ATOM 637 C C . GLY A 1 83 ? 8.912 -2.110 11.171 1.00 89.38 83 GLY A C 1
ATOM 638 O O . GLY A 1 83 ? 7.897 -2.066 10.471 1.00 89.38 83 GLY A O 1
ATOM 639 N N . GLU A 1 84 ? 10.113 -1.749 10.725 1.00 91.88 84 GLU A N 1
ATOM 640 C CA . GLU A 1 84 ? 10.356 -1.422 9.322 1.00 91.88 84 GLU A CA 1
ATOM 641 C C . GLU A 1 84 ? 10.078 -2.643 8.440 1.00 91.88 84 GLU A C 1
ATOM 643 O O . GLU A 1 84 ? 10.470 -3.766 8.768 1.00 91.88 84 GLU A O 1
ATOM 648 N N . TYR A 1 85 ? 9.396 -2.427 7.316 1.00 89.00 85 TYR A N 1
ATOM 649 C CA . TYR A 1 85 ? 9.203 -3.476 6.326 1.00 89.00 85 TYR A CA 1
ATOM 650 C C . TYR A 1 85 ? 9.207 -2.931 4.906 1.00 89.00 85 TYR A C 1
ATOM 652 O O . TYR A 1 85 ? 8.850 -1.784 4.632 1.00 89.00 85 TYR A O 1
ATOM 660 N N . ASN A 1 86 ? 9.589 -3.813 3.991 1.00 88.44 86 ASN A N 1
ATOM 661 C CA . ASN A 1 86 ? 9.705 -3.517 2.577 1.00 88.44 86 ASN A CA 1
ATOM 662 C C . ASN A 1 86 ? 8.608 -4.246 1.805 1.00 88.44 86 ASN A C 1
ATOM 664 O O . ASN A 1 86 ? 8.421 -5.453 1.962 1.00 88.44 86 ASN A O 1
ATOM 668 N N . VAL A 1 87 ? 7.904 -3.518 0.942 1.00 85.12 87 VAL A N 1
ATOM 669 C CA . VAL A 1 87 ? 6.948 -4.087 -0.010 1.00 85.12 87 VAL A CA 1
ATOM 670 C C . VAL A 1 87 ? 7.606 -4.106 -1.382 1.00 85.12 87 VAL A C 1
ATOM 672 O O . VAL A 1 87 ? 7.884 -3.055 -1.961 1.00 85.12 87 VAL A O 1
ATOM 675 N N . LYS A 1 88 ? 7.867 -5.309 -1.903 1.00 84.62 88 LYS A N 1
ATOM 676 C CA . LYS A 1 88 ? 8.399 -5.497 -3.255 1.00 84.62 88 LYS A CA 1
ATOM 677 C C . LYS A 1 88 ? 7.247 -5.531 -4.254 1.00 84.62 88 LYS A C 1
ATOM 679 O O . LYS A 1 88 ? 6.446 -6.463 -4.246 1.00 84.62 88 LYS A O 1
ATOM 684 N N . ILE A 1 89 ? 7.185 -4.532 -5.126 1.00 76.00 89 ILE A N 1
ATOM 685 C CA . ILE A 1 89 ? 6.232 -4.467 -6.232 1.00 76.00 89 ILE A CA 1
ATOM 686 C C . ILE A 1 89 ? 6.963 -4.952 -7.492 1.00 76.00 89 ILE A C 1
ATOM 688 O O . ILE A 1 89 ? 7.916 -4.299 -7.926 1.00 76.00 89 ILE A O 1
ATOM 692 N N . PRO A 1 90 ? 6.586 -6.110 -8.068 1.00 73.00 90 PRO A N 1
ATOM 693 C CA . PRO A 1 90 ? 7.172 -6.563 -9.323 1.00 73.00 90 PRO A CA 1
ATOM 694 C C . PRO A 1 90 ? 6.744 -5.641 -10.471 1.00 73.00 90 PRO A C 1
ATOM 696 O O . PRO A 1 90 ? 5.633 -5.106 -10.451 1.00 73.00 90 PRO A O 1
ATOM 699 N N . ALA A 1 91 ? 7.614 -5.485 -11.471 1.00 70.75 91 ALA A N 1
ATOM 700 C CA . ALA A 1 91 ? 7.315 -4.713 -12.671 1.00 70.75 91 ALA A CA 1
ATOM 701 C C . ALA A 1 91 ? 6.125 -5.324 -13.425 1.00 70.75 91 ALA A C 1
ATOM 703 O O . ALA A 1 91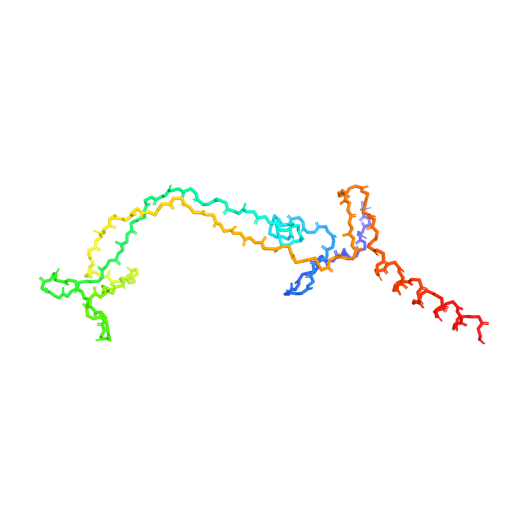 ? 6.067 -6.536 -13.646 1.00 70.75 91 ALA A O 1
ATOM 704 N N . ARG A 1 92 ? 5.174 -4.477 -13.808 1.00 66.00 92 ARG A N 1
ATOM 705 C CA . ARG A 1 92 ? 3.999 -4.810 -14.616 1.00 66.00 92 ARG A CA 1
ATOM 706 C C . ARG A 1 92 ? 4.015 -3.904 -15.849 1.00 66.00 92 ARG A C 1
ATOM 708 O O . ARG A 1 92 ? 3.297 -2.909 -15.858 1.00 66.00 92 ARG A O 1
ATOM 715 N N . PRO A 1 93 ? 4.864 -4.189 -16.849 1.00 62.59 93 PRO A N 1
ATOM 716 C CA . PRO A 1 93 ? 4.974 -3.351 -18.032 1.00 62.59 93 PRO A CA 1
ATOM 717 C C . PRO A 1 93 ? 3.706 -3.480 -18.885 1.00 62.59 93 PRO A C 1
ATOM 719 O O . PRO A 1 93 ? 3.464 -4.522 -19.484 1.00 62.59 93 PRO A O 1
ATOM 722 N N . TYR A 1 94 ? 2.886 -2.429 -18.919 1.00 60.62 94 TYR A N 1
ATOM 723 C CA . TYR A 1 94 ? 1.711 -2.325 -19.803 1.00 60.62 94 TYR A CA 1
ATOM 724 C C . TYR A 1 94 ? 1.921 -1.301 -20.924 1.00 60.62 94 TYR A C 1
ATOM 726 O O . TYR A 1 94 ? 1.158 -1.265 -21.886 1.00 60.62 94 TYR A O 1
ATOM 734 N N . LEU A 1 95 ? 2.962 -0.469 -20.824 1.00 59.72 95 LEU A N 1
ATOM 735 C CA . LEU A 1 95 ? 3.320 0.476 -21.876 1.00 59.72 95 LEU A CA 1
ATOM 736 C C . LEU A 1 95 ? 4.248 -0.188 -22.904 1.00 59.72 95 LEU A C 1
ATOM 738 O O . LEU A 1 95 ? 5.262 -0.760 -22.499 1.00 59.72 95 LEU A O 1
ATOM 742 N N . PRO A 1 96 ? 3.986 -0.028 -24.215 1.00 60.62 96 PRO A N 1
ATOM 743 C CA . PRO A 1 96 ? 4.856 -0.505 -25.288 1.00 60.62 96 PRO A CA 1
ATOM 744 C C . PRO A 1 96 ? 6.149 0.308 -25.413 1.00 60.62 96 PRO A C 1
ATOM 746 O O . PRO A 1 96 ? 6.831 0.195 -26.419 1.00 60.62 96 PRO A O 1
ATOM 749 N N . PHE A 1 97 ? 6.483 1.153 -24.435 1.00 60.16 97 PHE A N 1
ATOM 750 C CA . PHE A 1 97 ? 7.632 2.049 -24.471 1.00 60.16 97 PHE A CA 1
ATOM 751 C C . PHE A 1 97 ? 8.645 1.679 -23.381 1.00 60.16 97 PHE A C 1
ATOM 753 O O . PHE A 1 97 ? 8.300 1.206 -22.296 1.00 60.16 97 PHE A O 1
ATOM 760 N N . SER A 1 98 ? 9.910 1.899 -23.696 1.00 57.69 98 SER A N 1
ATOM 761 C CA . SER A 1 98 ? 11.103 1.731 -22.875 1.00 57.69 98 SER A CA 1
ATOM 762 C C . SER A 1 98 ? 11.942 3.016 -22.956 1.00 57.69 98 SER A C 1
ATOM 764 O O . SER A 1 98 ? 11.683 3.868 -23.802 1.00 57.69 98 SER A O 1
ATOM 766 N N . GLY A 1 99 ? 12.930 3.195 -22.078 1.00 56.25 99 GLY A N 1
ATOM 767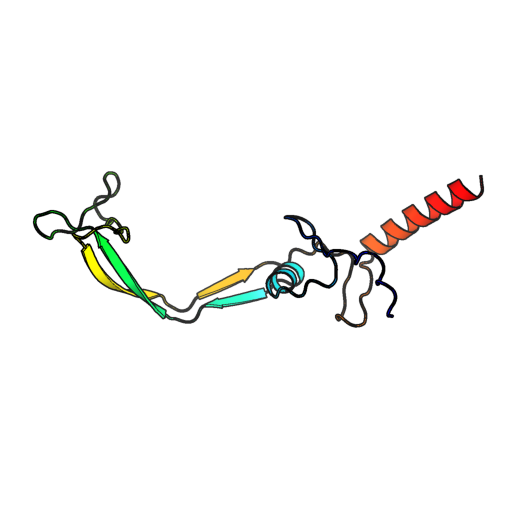 C CA . GLY A 1 99 ? 13.812 4.371 -22.103 1.00 56.25 99 GLY A CA 1
ATOM 768 C C . GLY A 1 99 ? 13.385 5.535 -21.189 1.00 56.25 99 GLY A C 1
ATOM 769 O O . GLY A 1 99 ? 12.407 5.428 -20.444 1.00 56.25 99 GLY A O 1
ATOM 770 N N . PRO A 1 100 ? 14.174 6.627 -21.163 1.00 47.47 100 PRO A N 1
ATOM 771 C CA . PRO A 1 100 ? 13.948 7.765 -20.277 1.00 47.47 100 PRO A CA 1
ATOM 772 C C . PRO A 1 100 ? 12.739 8.617 -20.723 1.00 47.47 100 PRO A C 1
ATOM 774 O O . PRO A 1 100 ? 12.382 8.608 -21.901 1.00 47.47 100 PRO A O 1
ATOM 777 N N . PRO A 1 101 ? 12.119 9.407 -19.818 1.00 48.06 101 PRO A N 1
ATOM 778 C CA . PRO A 1 101 ? 10.880 10.151 -20.101 1.00 48.06 101 PRO A CA 1
ATOM 779 C C . PRO A 1 101 ? 10.940 11.115 -21.297 1.00 48.06 101 PRO A C 1
ATOM 781 O O . PRO A 1 101 ? 9.909 11.460 -21.863 1.00 48.06 101 PRO A O 1
ATOM 784 N N . ASN A 1 102 ? 12.137 11.570 -21.663 1.00 51.62 102 ASN A N 1
ATOM 785 C CA . ASN A 1 102 ? 12.403 12.507 -22.754 1.00 51.62 102 ASN A CA 1
ATOM 786 C C . ASN A 1 102 ? 12.783 11.828 -24.085 1.00 51.62 102 ASN A C 1
ATOM 788 O O . ASN A 1 102 ? 12.958 12.531 -25.076 1.00 51.62 102 ASN A O 1
ATOM 792 N N . ALA A 1 103 ? 12.918 10.499 -24.118 1.00 58.78 103 ALA A N 1
ATOM 793 C CA . ALA A 1 103 ? 13.209 9.728 -25.328 1.00 58.78 103 ALA A CA 1
ATOM 794 C C . ALA A 1 103 ? 12.613 8.305 -25.233 1.00 58.78 103 ALA A C 1
ATOM 796 O O . ALA A 1 103 ? 13.360 7.334 -25.079 1.00 58.78 103 ALA A O 1
ATOM 797 N N . PRO A 1 104 ? 11.274 8.164 -25.277 1.00 62.38 104 PRO A N 1
ATOM 798 C CA . PRO A 1 104 ? 10.631 6.857 -25.222 1.00 62.38 104 PRO A CA 1
ATOM 799 C C . PRO A 1 104 ? 10.884 6.075 -26.519 1.00 62.38 104 PRO A C 1
ATOM 801 O O . PRO A 1 104 ? 10.566 6.539 -27.611 1.00 62.38 104 PRO A O 1
ATOM 804 N N . VAL A 1 105 ? 11.432 4.871 -26.390 1.00 65.06 105 VAL A N 1
ATOM 805 C CA . VAL A 1 105 ? 11.676 3.920 -27.482 1.00 65.06 105 VAL A CA 1
ATOM 806 C C . VAL A 1 105 ? 10.632 2.816 -27.409 1.00 65.06 105 VAL A C 1
ATOM 808 O O . VAL A 1 105 ? 10.403 2.260 -26.334 1.00 65.06 105 VAL A O 1
ATOM 811 N N . LEU A 1 106 ? 9.992 2.480 -28.529 1.00 63.91 106 LEU A N 1
ATOM 812 C CA . LEU A 1 106 ? 9.065 1.350 -28.578 1.00 63.91 106 LEU A CA 1
ATOM 813 C C . LEU A 1 106 ? 9.787 0.044 -28.221 1.00 63.91 106 LEU A C 1
ATOM 815 O O . LEU A 1 106 ? 10.937 -0.178 -28.585 1.00 63.91 106 LEU A O 1
ATOM 819 N N . GLN A 1 107 ? 9.113 -0.828 -27.485 1.00 64.94 107 GLN A N 1
ATOM 820 C CA . GLN A 1 107 ? 9.576 -2.189 -27.269 1.00 64.94 107 GLN A CA 1
ATOM 821 C C . GLN A 1 107 ? 9.489 -2.948 -28.604 1.00 64.94 107 GLN A C 1
ATOM 823 O O . GLN A 1 107 ? 8.513 -2.745 -29.337 1.00 64.94 107 GLN A O 1
ATOM 828 N N . PRO A 1 108 ? 10.446 -3.842 -28.913 1.00 66.06 108 PRO A N 1
ATOM 829 C CA . PRO A 1 108 ? 10.514 -4.522 -30.209 1.00 66.06 108 PRO A CA 1
ATOM 830 C C . PRO A 1 108 ? 9.220 -5.254 -30.599 1.00 66.06 108 PRO A C 1
ATOM 832 O O . PRO A 1 108 ? 8.869 -5.354 -31.771 1.00 66.06 108 PRO A O 1
ATOM 835 N N . GLU A 1 109 ? 8.484 -5.779 -29.620 1.00 61.09 109 GLU A N 1
ATOM 836 C CA . GLU A 1 109 ? 7.209 -6.470 -29.825 1.00 61.09 109 GLU A CA 1
ATOM 837 C C . GLU A 1 109 ? 6.101 -5.512 -30.273 1.00 61.09 109 GLU A C 1
ATOM 839 O O . GLU A 1 109 ? 5.283 -5.864 -31.124 1.00 61.09 109 GLU A O 1
ATOM 844 N N . ALA A 1 110 ? 6.078 -4.306 -29.709 1.00 65.94 110 ALA A N 1
ATOM 845 C CA . ALA A 1 110 ? 5.085 -3.295 -30.033 1.00 65.94 110 ALA A CA 1
ATOM 846 C C . ALA A 1 110 ? 5.380 -2.605 -31.365 1.00 65.94 110 ALA A C 1
ATOM 848 O O . ALA A 1 110 ? 4.451 -2.327 -32.118 1.00 65.94 110 ALA A O 1
ATOM 849 N N . GLU A 1 111 ? 6.659 -2.385 -31.672 1.00 71.19 111 GLU A N 1
ATOM 850 C CA . GLU A 1 111 ? 7.116 -1.886 -32.970 1.00 71.19 111 GLU A CA 1
ATOM 851 C C . GLU A 1 111 ? 6.627 -2.797 -34.102 1.00 71.19 111 GLU A C 1
ATOM 853 O O . GLU A 1 111 ? 5.876 -2.344 -34.964 1.00 71.19 111 GLU A O 1
ATOM 858 N N . ARG A 1 112 ? 6.895 -4.109 -34.010 1.00 74.75 112 ARG A N 1
ATOM 859 C CA . ARG A 1 112 ? 6.401 -5.104 -34.982 1.00 74.75 112 ARG A CA 1
ATOM 860 C C . ARG A 1 112 ? 4.876 -5.097 -35.125 1.00 74.75 112 ARG A C 1
ATOM 862 O O . ARG A 1 112 ? 4.348 -5.271 -36.222 1.00 74.75 112 ARG A O 1
ATOM 869 N N . GLY A 1 113 ? 4.154 -4.921 -34.018 1.00 71.56 113 GLY A N 1
ATOM 870 C CA . GLY A 1 113 ? 2.692 -4.841 -34.029 1.00 71.56 113 GLY A CA 1
ATOM 871 C C . GLY A 1 113 ? 2.172 -3.601 -34.761 1.00 71.56 113 GLY A C 1
ATOM 872 O O . GLY A 1 113 ? 1.239 -3.704 -35.557 1.00 71.56 113 GLY A O 1
ATOM 873 N N . ILE A 1 114 ? 2.787 -2.440 -34.522 1.00 78.12 114 ILE A N 1
ATOM 874 C CA . ILE A 1 114 ? 2.432 -1.180 -35.186 1.00 78.12 114 ILE A CA 1
ATOM 875 C C . ILE A 1 114 ? 2.767 -1.251 -36.676 1.00 78.12 114 ILE A C 1
ATOM 877 O O . ILE A 1 114 ? 1.920 -0.896 -37.491 1.00 78.12 114 ILE A O 1
ATOM 881 N N . GLU A 1 115 ? 3.942 -1.761 -37.044 1.00 84.19 115 GLU A N 1
ATOM 882 C CA . GLU A 1 115 ? 4.338 -1.950 -38.444 1.00 84.19 115 GLU A CA 1
ATOM 883 C C . GLU A 1 115 ? 3.330 -2.813 -39.207 1.00 84.19 115 GLU A C 1
ATOM 885 O O . GLU A 1 115 ? 2.893 -2.434 -40.291 1.00 84.19 115 GLU A O 1
ATOM 890 N N . ALA A 1 116 ? 2.884 -3.927 -38.619 1.00 76.12 116 ALA A N 1
ATOM 891 C CA . ALA A 1 116 ? 1.886 -4.797 -39.236 1.00 76.12 116 ALA A CA 1
ATOM 892 C C . ALA A 1 116 ? 0.528 -4.098 -39.440 1.00 76.12 116 ALA A C 1
ATOM 894 O O . ALA A 1 116 ? -0.147 -4.318 -40.448 1.00 76.12 116 ALA A O 1
ATOM 895 N N . ILE A 1 117 ? 0.116 -3.248 -38.494 1.00 81.50 117 ILE A N 1
ATOM 896 C CA . ILE A 1 117 ? -1.121 -2.463 -38.604 1.00 81.50 117 ILE A CA 1
ATOM 897 C C . ILE A 1 117 ? -0.983 -1.394 -39.691 1.00 81.50 117 ILE A C 1
ATOM 899 O O . ILE A 1 117 ? -1.899 -1.228 -40.496 1.00 81.50 117 ILE A O 1
ATOM 903 N N . VAL A 1 118 ? 0.149 -0.689 -39.735 1.00 86.06 118 VAL A N 1
ATOM 904 C CA . VAL A 1 118 ? 0.424 0.348 -40.735 1.00 86.06 118 VAL A CA 1
ATOM 905 C C . VAL A 1 118 ? 0.507 -0.256 -42.134 1.00 86.06 118 VAL A C 1
ATOM 907 O O . VAL A 1 118 ? -0.139 0.261 -43.038 1.00 86.06 118 VAL A O 1
ATOM 910 N N . ASP A 1 119 ? 1.212 -1.375 -42.316 1.00 90.56 119 ASP A N 1
ATOM 911 C CA . ASP A 1 119 ? 1.289 -2.077 -43.605 1.00 90.56 119 ASP A CA 1
ATOM 912 C C . ASP A 1 119 ? -0.104 -2.519 -44.076 1.00 90.56 119 ASP A C 1
ATOM 914 O O . ASP A 1 119 ? -0.490 -2.290 -45.221 1.00 90.56 119 ASP A O 1
ATOM 918 N N . LYS A 1 120 ? -0.924 -3.063 -43.168 1.00 85.88 120 LYS A N 1
ATOM 919 C CA . LYS A 1 120 ? -2.311 -3.427 -43.477 1.00 85.88 120 LYS A CA 1
ATOM 920 C C . LYS A 1 120 ? -3.149 -2.217 -43.901 1.00 85.88 120 LYS A C 1
ATOM 922 O O . LYS A 1 120 ? -3.892 -2.316 -44.874 1.00 85.88 120 LYS A O 1
ATOM 927 N N . LEU A 1 121 ? -3.042 -1.099 -43.184 1.00 85.25 121 LEU A N 1
ATOM 928 C CA . LEU A 1 121 ? -3.777 0.131 -43.496 1.00 85.25 121 LEU A CA 1
ATOM 929 C C . LEU A 1 121 ? -3.332 0.741 -44.826 1.00 85.25 121 LEU A C 1
ATOM 931 O O . LEU A 1 121 ? -4.177 1.168 -45.604 1.00 85.25 121 LEU A O 1
ATOM 935 N N . LEU A 1 122 ? -2.027 0.756 -45.102 1.00 89.06 122 LEU A N 1
ATOM 936 C CA . LEU A 1 122 ? -1.488 1.258 -46.363 1.00 89.06 122 LEU A CA 1
ATOM 937 C C . LEU A 1 122 ? -1.960 0.400 -47.536 1.00 89.06 122 LEU A C 1
ATOM 939 O O . LEU A 1 122 ? -2.447 0.944 -48.519 1.00 89.06 122 LEU A O 1
ATOM 943 N N . ARG A 1 123 ? -1.909 -0.930 -47.419 1.00 84.88 123 ARG A N 1
ATOM 944 C CA . ARG A 1 123 ? -2.431 -1.832 -48.457 1.00 84.88 123 ARG A CA 1
ATOM 945 C C . ARG A 1 123 ? -3.917 -1.609 -48.720 1.00 84.88 123 ARG A C 1
ATOM 947 O O . ARG A 1 123 ? -4.310 -1.510 -49.869 1.00 84.88 123 ARG A O 1
ATOM 954 N N . GLN A 1 124 ? -4.717 -1.447 -47.667 1.00 79.88 124 GLN A N 1
ATOM 955 C CA . GLN A 1 124 ? -6.151 -1.162 -47.791 1.00 79.88 124 GLN A CA 1
ATOM 956 C C . GLN A 1 124 ? -6.472 0.227 -48.359 1.00 79.88 124 GLN A C 1
ATOM 958 O O . GLN A 1 124 ? -7.585 0.436 -48.825 1.00 79.88 124 GLN A O 1
ATOM 963 N N . ALA A 1 125 ? -5.552 1.190 -48.275 1.00 77.50 125 ALA A N 1
ATOM 964 C CA . ALA A 1 125 ? -5.761 2.546 -48.782 1.00 77.50 125 ALA A CA 1
ATOM 965 C C . ALA A 1 125 ? -5.383 2.707 -50.265 1.00 77.50 125 ALA A C 1
ATOM 967 O O . ALA A 1 125 ? -5.785 3.689 -50.888 1.00 77.50 125 ALA A O 1
ATOM 968 N N . PHE A 1 126 ? -4.588 1.779 -50.807 1.00 76.81 126 PHE A N 1
ATOM 969 C CA . PHE A 1 126 ? -4.098 1.799 -52.189 1.00 76.81 126 PHE A CA 1
ATOM 970 C C . PHE A 1 126 ? -4.630 0.633 -53.050 1.00 76.81 126 PHE A C 1
ATOM 972 O O . PHE A 1 126 ? -4.182 0.474 -54.186 1.00 76.81 126 PHE A O 1
ATOM 979 N N . GLU A 1 127 ? -5.588 -0.139 -52.528 1.00 56.44 127 GLU A N 1
ATOM 980 C CA . GLU A 1 127 ? -6.477 -1.064 -53.259 1.00 56.44 127 GLU A CA 1
ATOM 981 C C . GLU A 1 127 ? -7.876 -0.448 -53.411 1.00 56.44 127 GLU A C 1
ATOM 983 O O . GLU A 1 127 ? -8.481 -0.635 -54.492 1.00 56.44 127 GLU A O 1
#